Protein AF-A0AAD7CKJ6-F1 (afdb_monomer_lite)

Radius of gyration: 16.07 Å; chains: 1; bounding box: 48×27×38 Å

Structure (mmCIF, N/CA/C/O backbone):
data_AF-A0AAD7CKJ6-F1
#
_entry.id   AF-A0AAD7CKJ6-F1
#
loop_
_atom_site.group_PDB
_atom_site.id
_atom_site.type_symbol
_atom_site.label_atom_id
_atom_site.label_alt_id
_atom_site.label_comp_id
_atom_site.label_asym_id
_atom_site.label_entity_id
_atom_site.label_seq_id
_atom_site.pdbx_PDB_ins_code
_atom_site.Cartn_x
_atom_site.Cartn_y
_atom_site.Cartn_z
_atom_site.occupancy
_atom_site.B_iso_or_equiv
_atom_site.auth_seq_id
_atom_site.auth_comp_id
_atom_site.auth_asym_id
_atom_site.auth_atom_id
_atom_site.pdbx_PDB_model_num
ATOM 1 N N . MET A 1 1 ? -18.847 -0.225 2.555 1.00 89.06 1 MET A N 1
ATOM 2 C CA . MET A 1 1 ? -19.963 -1.174 2.341 1.00 89.06 1 MET A CA 1
ATOM 3 C C . MET A 1 1 ? -19.777 -2.317 3.325 1.00 89.06 1 MET A C 1
ATOM 5 O O . MET A 1 1 ? -18.638 -2.725 3.506 1.00 89.06 1 MET A O 1
ATOM 9 N N . PHE A 1 2 ? -20.843 -2.788 3.975 1.00 94.31 2 PHE A N 1
ATOM 10 C CA . PHE A 1 2 ? -20.782 -3.886 4.948 1.00 94.31 2 PHE A CA 1
ATOM 11 C C . PHE A 1 2 ? -21.658 -5.051 4.454 1.00 94.31 2 PHE A C 1
ATOM 13 O O . PHE A 1 2 ? -22.861 -5.046 4.713 1.00 94.31 2 PHE A O 1
ATOM 20 N N . PRO A 1 3 ? -21.100 -6.008 3.685 1.00 94.00 3 PRO A N 1
ATOM 21 C CA . PRO A 1 3 ? -21.844 -7.181 3.229 1.00 94.00 3 PRO A CA 1
ATOM 22 C C . PRO A 1 3 ? -22.372 -8.010 4.403 1.00 94.00 3 PRO A C 1
ATOM 24 O O . PRO A 1 3 ? -21.734 -8.069 5.454 1.00 94.00 3 PRO A O 1
ATOM 27 N N . GLY A 1 4 ? -23.518 -8.672 4.213 1.00 95.25 4 GLY A N 1
ATOM 28 C CA . GLY A 1 4 ? -24.082 -9.577 5.219 1.00 95.25 4 GLY A CA 1
ATOM 29 C C . GLY A 1 4 ? -24.383 -8.899 6.559 1.00 95.25 4 GLY A C 1
ATOM 30 O O . GLY A 1 4 ? -24.223 -9.521 7.601 1.00 95.25 4 GLY A O 1
ATOM 31 N N . THR A 1 5 ? -24.749 -7.613 6.545 1.00 96.44 5 THR A N 1
ATOM 32 C CA . THR A 1 5 ? -25.086 -6.859 7.757 1.00 96.44 5 THR A CA 1
ATOM 33 C C . THR A 1 5 ? -26.592 -6.775 7.953 1.00 96.44 5 THR A C 1
ATOM 35 O O . THR A 1 5 ? -27.344 -6.632 6.988 1.00 96.44 5 THR A O 1
ATOM 38 N N . THR A 1 6 ? -27.025 -6.803 9.209 1.00 96.69 6 THR A N 1
ATOM 39 C CA . THR A 1 6 ? -28.377 -6.378 9.585 1.00 96.69 6 THR A CA 1
ATOM 40 C C . THR A 1 6 ? -28.416 -4.862 9.787 1.00 96.69 6 THR A C 1
ATOM 42 O O . THR A 1 6 ? -27.373 -4.199 9.837 1.00 96.69 6 THR A O 1
ATOM 45 N N . GLN A 1 7 ? -29.626 -4.311 9.901 1.00 93.62 7 GLN A N 1
ATOM 46 C CA . GLN A 1 7 ? -29.829 -2.900 10.228 1.00 93.62 7 GLN A CA 1
ATOM 47 C C . GLN A 1 7 ? -29.240 -2.548 11.604 1.00 93.62 7 GLN A C 1
ATOM 49 O O . GLN A 1 7 ? -28.584 -1.517 11.728 1.00 93.62 7 GLN A O 1
ATOM 54 N N . ASP A 1 8 ? -29.401 -3.428 12.595 1.00 94.56 8 ASP A N 1
ATOM 55 C CA . ASP A 1 8 ? -28.909 -3.206 13.961 1.00 94.56 8 ASP A CA 1
ATOM 56 C C . ASP A 1 8 ? -27.373 -3.232 14.032 1.00 94.56 8 ASP A C 1
ATOM 58 O O . ASP A 1 8 ? -26.756 -2.416 14.715 1.00 94.56 8 ASP A O 1
ATOM 62 N N . GLU A 1 9 ? -26.727 -4.118 13.267 1.00 96.56 9 GLU A N 1
ATOM 63 C CA . GLU A 1 9 ? -25.261 -4.195 13.186 1.00 96.56 9 GLU A CA 1
ATOM 64 C C . GLU A 1 9 ? -24.633 -3.033 12.405 1.00 96.56 9 GLU A C 1
ATOM 66 O O . GLU A 1 9 ? -23.443 -2.746 12.566 1.00 96.56 9 GLU A O 1
ATOM 71 N N . PHE A 1 10 ? -25.402 -2.377 11.528 1.00 96.50 10 PHE A N 1
ATOM 72 C CA . PHE A 1 10 ? -24.863 -1.377 10.610 1.00 96.50 10 PHE A CA 1
ATOM 73 C C . PHE A 1 10 ? -24.208 -0.214 11.355 1.00 96.50 10 PHE A C 1
ATOM 75 O O . PHE A 1 10 ? -23.098 0.178 10.996 1.00 96.50 10 PHE A O 1
ATOM 82 N N . GLY A 1 11 ? -24.862 0.308 12.400 1.00 95.69 11 GLY A N 1
ATOM 83 C CA . GLY A 1 11 ? -24.337 1.426 13.190 1.00 95.69 11 GLY A CA 1
ATOM 84 C C . GLY A 1 11 ? -22.972 1.103 13.798 1.00 95.69 11 GLY A C 1
ATOM 85 O O . GLY A 1 11 ? -22.014 1.845 13.604 1.00 95.69 11 GLY A O 1
ATOM 86 N N . GLN A 1 12 ? -22.848 -0.075 14.413 1.00 94.75 12 GLN A N 1
ATOM 87 C CA . GLN A 1 12 ? -21.602 -0.533 15.033 1.00 94.75 12 GLN A CA 1
ATOM 88 C C . GLN A 1 12 ? -20.475 -0.710 14.007 1.00 94.75 12 GLN A C 1
ATOM 90 O O . GLN A 1 12 ? -19.344 -0.276 14.234 1.00 94.75 12 GLN A O 1
ATOM 95 N N . LYS A 1 13 ? -20.768 -1.318 12.848 1.00 95.62 13 LYS A N 1
ATOM 96 C CA . LYS A 1 13 ? -19.776 -1.494 11.772 1.00 95.62 13 LYS A CA 1
ATOM 97 C C . LYS A 1 13 ? -19.363 -0.154 11.159 1.00 95.62 13 LYS A C 1
ATOM 99 O O . LYS A 1 13 ? -18.185 0.032 10.854 1.00 95.62 13 LYS A O 1
ATOM 104 N N . ALA A 1 14 ? -20.301 0.781 11.007 1.00 95.62 14 ALA A N 1
ATOM 105 C CA . ALA A 1 14 ? -20.026 2.125 10.511 1.00 95.62 14 ALA A CA 1
ATOM 106 C C . ALA A 1 14 ? -19.112 2.908 11.462 1.00 95.62 14 ALA A C 1
ATOM 108 O O . ALA A 1 14 ? -18.113 3.466 11.011 1.00 95.62 14 ALA A O 1
ATOM 109 N N . GLU A 1 15 ? -19.396 2.893 12.764 1.00 94.94 15 GLU A N 1
ATOM 110 C CA . GLU A 1 15 ? -18.559 3.536 13.784 1.00 94.94 15 GLU A CA 1
ATOM 111 C C . GLU A 1 15 ? -17.158 2.912 13.846 1.00 94.94 15 GLU A C 1
ATOM 113 O O . GLU A 1 15 ? -16.150 3.622 13.841 1.00 94.94 15 GLU A O 1
ATOM 118 N N . ALA A 1 16 ? -17.070 1.578 13.825 1.00 95.31 16 ALA A N 1
ATOM 119 C CA . ALA A 1 16 ? -15.788 0.879 13.789 1.00 95.31 16 ALA A CA 1
ATOM 120 C C . ALA A 1 16 ? -14.979 1.231 12.530 1.00 95.31 16 ALA A C 1
ATOM 122 O O . ALA A 1 16 ? -13.768 1.438 12.616 1.00 95.31 16 ALA A O 1
ATOM 123 N N . ALA A 1 17 ? -15.628 1.336 11.368 1.00 95.19 17 ALA A N 1
ATOM 124 C CA . ALA A 1 17 ? -14.969 1.749 10.135 1.00 95.19 17 ALA A CA 1
ATOM 125 C C . ALA A 1 17 ? -14.500 3.207 10.194 1.00 95.19 17 ALA A C 1
ATOM 127 O O . ALA A 1 17 ? -13.379 3.479 9.789 1.00 95.19 17 ALA A O 1
ATOM 128 N N . GLN A 1 18 ? -15.300 4.131 10.735 1.00 94.25 18 GLN A N 1
ATOM 129 C CA . GLN A 1 18 ? -14.892 5.531 10.907 1.00 94.25 18 GLN A CA 1
ATOM 130 C C . GLN A 1 18 ? -13.670 5.677 11.818 1.00 94.25 18 GLN A C 1
ATOM 132 O O . GLN A 1 18 ? -12.845 6.562 11.602 1.00 94.25 18 GLN A O 1
ATOM 137 N N . LYS A 1 19 ? -13.544 4.808 12.825 1.00 94.62 19 LYS A N 1
ATOM 138 C CA . LYS A 1 19 ? -12.397 4.801 13.736 1.00 94.62 19 LYS A CA 1
ATOM 139 C C . LYS A 1 19 ? -11.141 4.197 13.107 1.00 94.62 19 LYS A C 1
ATOM 141 O O . LYS A 1 19 ? -10.046 4.681 13.375 1.00 94.62 19 LYS A O 1
ATOM 146 N N . ASN A 1 20 ? -11.292 3.122 12.334 1.00 96.19 20 ASN A N 1
ATOM 147 C CA . ASN A 1 20 ? -10.157 2.308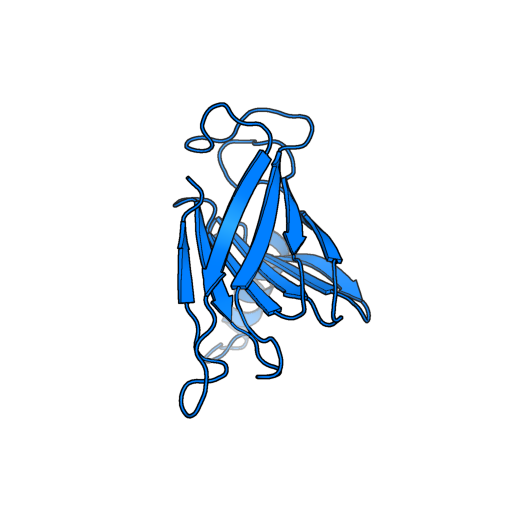 11.895 1.00 96.19 20 ASN A CA 1
ATOM 148 C C . ASN A 1 20 ? -9.740 2.543 10.441 1.00 96.19 20 ASN A C 1
ATOM 150 O O . ASN A 1 20 ? -8.597 2.266 10.102 1.00 96.19 20 ASN A O 1
ATOM 154 N N . LEU A 1 21 ? -10.624 3.039 9.576 1.00 97.00 21 LEU A N 1
ATOM 155 C CA . LEU A 1 21 ? -10.308 3.344 8.184 1.00 97.00 21 LEU A CA 1
ATOM 156 C C . LEU A 1 21 ? -10.123 4.847 8.018 1.00 97.00 21 LEU A C 1
ATOM 158 O O . LEU A 1 21 ? -11.036 5.634 8.257 1.00 97.00 21 LEU A O 1
ATOM 162 N N . GLN A 1 22 ? -8.953 5.245 7.538 1.00 97.44 22 GLN A N 1
ATOM 163 C CA . GLN A 1 22 ? -8.636 6.641 7.273 1.00 97.44 22 GLN A CA 1
ATOM 164 C C . GLN A 1 22 ? -8.247 6.802 5.809 1.00 97.44 22 GLN A C 1
ATOM 166 O O . GLN A 1 22 ? -7.257 6.237 5.346 1.00 97.44 22 GLN A O 1
ATOM 171 N N . VAL A 1 23 ? -9.000 7.625 5.080 1.00 98.19 23 VAL A N 1
ATOM 172 C CA . VAL A 1 23 ? -8.602 8.061 3.738 1.00 98.19 23 VAL A CA 1
ATOM 173 C C . VAL A 1 23 ? -7.406 8.998 3.880 1.00 98.19 23 VAL A C 1
ATOM 175 O O . VAL A 1 23 ? -7.488 10.027 4.546 1.00 98.19 23 VAL A O 1
ATOM 178 N N . VAL A 1 24 ? -6.291 8.631 3.258 1.00 98.12 24 VAL A N 1
ATOM 179 C CA . VAL A 1 24 ? -5.064 9.436 3.232 1.00 98.12 24 VAL A CA 1
ATOM 180 C C . VAL A 1 24 ? -5.083 10.383 2.041 1.00 98.12 24 VAL A C 1
ATOM 182 O O . VAL A 1 24 ? -4.703 11.546 2.154 1.00 98.12 24 VAL A O 1
ATOM 185 N N . ARG A 1 25 ? -5.519 9.882 0.883 1.00 98.25 25 ARG A N 1
ATOM 186 C CA . ARG A 1 25 ? -5.559 10.641 -0.365 1.00 98.25 25 ARG A CA 1
ATOM 187 C C . ARG A 1 25 ? -6.635 10.078 -1.282 1.00 98.25 25 ARG A C 1
ATOM 189 O O . ARG A 1 25 ? -6.808 8.868 -1.354 1.00 98.25 25 ARG A O 1
ATOM 196 N N . ASN A 1 26 ? -7.352 10.943 -1.985 1.00 98.00 26 ASN A N 1
ATOM 197 C CA . ASN A 1 26 ? -8.310 10.520 -2.999 1.00 98.00 26 ASN A CA 1
ATOM 198 C C . ASN A 1 26 ? -8.441 11.605 -4.069 1.00 98.00 26 ASN A C 1
ATOM 200 O O . ASN A 1 26 ? -9.260 12.514 -3.947 1.00 98.00 26 ASN A O 1
ATOM 204 N N . ASP A 1 27 ? -7.591 11.537 -5.086 1.00 96.75 27 ASP A N 1
ATOM 205 C CA . ASP A 1 27 ? -7.598 12.458 -6.219 1.00 96.75 27 ASP A CA 1
ATOM 206 C C . ASP A 1 27 ? -7.359 11.712 -7.543 1.00 96.75 27 ASP A C 1
ATOM 208 O O . ASP A 1 27 ? -7.219 10.491 -7.571 1.00 96.75 27 ASP A O 1
ATOM 212 N N . GLY A 1 28 ? -7.291 12.443 -8.660 1.00 94.81 28 GLY A N 1
ATOM 213 C CA . GLY A 1 28 ? -7.086 11.851 -9.989 1.00 94.81 28 GLY A CA 1
ATOM 214 C C . GLY A 1 28 ? -5.705 11.223 -10.231 1.00 94.81 28 GLY A C 1
ATOM 215 O O . GLY A 1 28 ? -5.424 10.802 -11.349 1.00 94.81 28 GLY A O 1
ATOM 216 N N . SER A 1 29 ? -4.810 11.206 -9.240 1.00 96.25 29 SER A N 1
ATOM 217 C CA . SER A 1 29 ? -3.485 10.585 -9.333 1.00 96.25 29 SER A CA 1
ATOM 218 C C . SER A 1 29 ? -3.272 9.449 -8.342 1.00 96.25 29 SER A C 1
ATOM 220 O O . SER A 1 29 ? -2.597 8.481 -8.690 1.00 96.25 29 SER A O 1
ATOM 222 N N . ILE A 1 30 ? -3.835 9.543 -7.135 1.00 98.44 30 ILE A N 1
ATOM 223 C CA . ILE A 1 30 ? -3.665 8.539 -6.085 1.00 98.44 30 ILE A CA 1
ATOM 224 C C . ILE A 1 30 ? -4.970 8.361 -5.307 1.00 98.44 30 ILE A C 1
ATOM 226 O O . ILE A 1 30 ? -5.563 9.329 -4.823 1.00 98.44 30 ILE A O 1
ATOM 230 N N . SER A 1 31 ? -5.343 7.100 -5.096 1.00 98.56 31 SER A N 1
ATOM 231 C CA . SER A 1 31 ? -6.325 6.694 -4.089 1.00 98.56 31 SER A CA 1
ATOM 232 C C . SER A 1 31 ? -5.602 5.911 -2.997 1.00 98.56 31 SER A C 1
ATOM 234 O O . SER A 1 31 ? -5.000 4.880 -3.278 1.00 98.56 31 SER A O 1
ATOM 236 N N . ALA A 1 32 ? -5.625 6.401 -1.762 1.00 98.69 32 ALA A N 1
ATOM 237 C CA . ALA A 1 32 ? -4.914 5.811 -0.638 1.00 98.69 32 ALA A CA 1
ATOM 238 C C . ALA A 1 32 ? -5.751 5.865 0.640 1.00 98.69 32 ALA A C 1
ATOM 240 O O . ALA A 1 32 ? -6.291 6.914 1.003 1.00 98.69 32 ALA A O 1
ATOM 241 N N . LEU A 1 33 ? -5.793 4.751 1.361 1.00 98.44 33 LEU A N 1
ATOM 242 C CA . LEU A 1 33 ? -6.357 4.664 2.703 1.00 98.44 33 LEU A CA 1
ATOM 243 C C . LEU A 1 33 ? -5.487 3.777 3.589 1.00 98.44 33 LEU A C 1
ATOM 245 O O . LEU A 1 33 ? -4.734 2.933 3.103 1.00 98.44 33 LEU A O 1
ATOM 249 N N . VAL A 1 34 ? -5.619 3.958 4.894 1.00 98.31 34 VAL A N 1
ATOM 250 C CA . VAL A 1 34 ? -5.018 3.090 5.903 1.00 98.31 34 VAL A CA 1
ATOM 251 C C . VAL A 1 34 ? -6.100 2.432 6.743 1.00 98.31 34 VAL A C 1
ATOM 253 O O . VAL A 1 34 ? -7.122 3.045 7.050 1.00 98.31 34 VAL A O 1
ATOM 256 N N . ASP A 1 35 ? -5.850 1.182 7.101 1.00 97.94 35 ASP A N 1
ATOM 257 C CA . ASP A 1 35 ? -6.631 0.383 8.028 1.00 97.94 35 ASP A CA 1
ATOM 258 C C . ASP A 1 35 ? -5.809 0.164 9.300 1.00 97.94 35 ASP A C 1
ATOM 260 O O . ASP A 1 35 ? -4.888 -0.659 9.341 1.00 97.94 35 ASP A O 1
ATOM 264 N N . HIS A 1 36 ? -6.144 0.939 10.330 1.00 96.56 36 HIS A N 1
ATOM 265 C CA . HIS A 1 36 ? -5.520 0.909 11.651 1.00 96.56 36 HIS A CA 1
ATOM 266 C C . HIS A 1 36 ? -5.755 -0.421 12.372 1.00 96.56 36 HIS A C 1
ATOM 268 O O . HIS A 1 36 ? -4.900 -0.840 13.144 1.00 96.56 36 HIS A O 1
ATOM 274 N N . ALA A 1 37 ? -6.870 -1.114 12.114 1.00 95.31 37 ALA A N 1
ATOM 275 C CA . ALA A 1 37 ? -7.162 -2.385 12.779 1.00 95.31 37 ALA A CA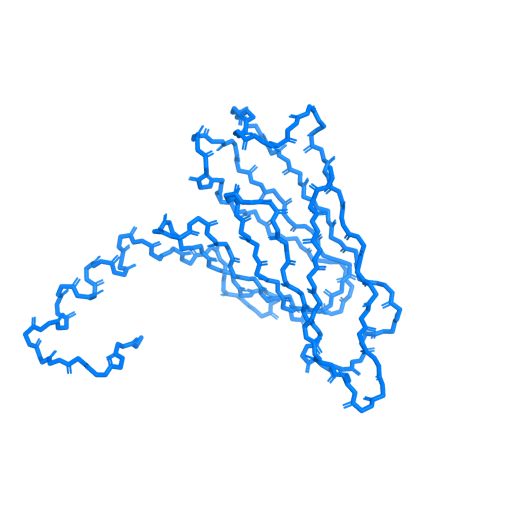 1
ATOM 276 C C . ALA A 1 37 ? -6.249 -3.519 12.287 1.00 95.31 37 ALA A C 1
ATOM 278 O O . ALA A 1 37 ? -5.967 -4.452 13.037 1.00 95.31 37 ALA A O 1
ATOM 279 N N . HIS A 1 38 ? -5.770 -3.425 11.043 1.00 95.88 38 HIS A N 1
ATOM 280 C CA . HIS A 1 38 ? -4.946 -4.452 10.401 1.00 95.88 38 HIS A CA 1
ATOM 281 C C . HIS A 1 38 ? -3.536 -3.973 10.032 1.00 95.88 38 HIS A C 1
ATOM 283 O O . HIS A 1 38 ? -2.847 -4.649 9.264 1.00 95.88 38 HIS A O 1
ATOM 289 N N . ASN A 1 39 ? -3.112 -2.803 10.520 1.00 96.56 39 ASN A N 1
ATOM 290 C CA . ASN A 1 39 ? -1.811 -2.192 10.227 1.00 96.56 39 ASN A CA 1
ATOM 291 C C . ASN A 1 39 ? -1.455 -2.214 8.730 1.00 96.56 39 ASN A C 1
ATOM 293 O O . ASN A 1 39 ? -0.334 -2.559 8.345 1.00 96.56 39 ASN A O 1
ATOM 297 N N . THR A 1 40 ? -2.426 -1.892 7.873 1.00 98.31 40 THR A N 1
ATOM 298 C CA . THR A 1 40 ? -2.291 -2.043 6.419 1.00 98.31 40 THR A CA 1
ATOM 299 C C . THR A 1 40 ? -2.643 -0.751 5.693 1.00 98.31 40 THR A C 1
ATOM 301 O O . THR A 1 40 ? -3.672 -0.138 5.960 1.00 98.31 40 THR A O 1
ATOM 304 N N . ALA A 1 41 ? -1.805 -0.345 4.743 1.00 98.50 41 ALA A N 1
ATOM 305 C CA . ALA A 1 41 ? -2.132 0.701 3.783 1.00 98.50 41 ALA A CA 1
ATOM 306 C C . ALA A 1 41 ? -2.548 0.084 2.444 1.00 98.50 41 ALA A C 1
ATOM 308 O O . ALA A 1 41 ? -1.920 -0.861 1.971 1.00 98.50 41 ALA A O 1
ATOM 309 N N . TYR A 1 42 ? -3.573 0.658 1.824 1.00 98.69 42 TYR A N 1
ATOM 310 C CA . TYR A 1 42 ? -4.030 0.320 0.479 1.00 98.69 42 TYR A CA 1
ATOM 311 C C . TYR A 1 42 ? -3.862 1.556 -0.390 1.00 98.69 42 TYR A C 1
ATOM 313 O O . TYR A 1 42 ? -4.427 2.608 -0.086 1.00 98.69 42 TYR A O 1
ATOM 321 N N . ILE A 1 43 ? -3.059 1.450 -1.442 1.00 98.75 43 ILE A N 1
ATOM 322 C CA . ILE A 1 43 ? -2.649 2.582 -2.268 1.00 98.75 43 ILE A CA 1
ATOM 323 C C . ILE A 1 43 ? -2.763 2.175 -3.730 1.00 98.75 43 ILE A C 1
ATOM 325 O O . ILE A 1 43 ? -2.260 1.136 -4.135 1.00 98.75 43 ILE A O 1
ATOM 329 N N . THR A 1 44 ? -3.413 2.997 -4.540 1.00 98.44 44 THR A N 1
ATOM 330 C CA . THR A 1 44 ? -3.417 2.857 -5.995 1.00 98.44 44 THR A CA 1
ATOM 331 C C . THR A 1 44 ? -2.843 4.120 -6.613 1.00 98.44 44 THR A C 1
ATOM 333 O O . THR A 1 44 ? -3.331 5.222 -6.357 1.00 98.44 44 THR A O 1
ATOM 336 N N . PHE A 1 45 ? -1.794 3.945 -7.410 1.00 97.81 45 PHE A N 1
ATOM 337 C CA . PHE A 1 45 ? -1.133 4.979 -8.191 1.00 97.81 45 PHE A CA 1
ATOM 338 C C . PHE A 1 45 ? -1.682 4.919 -9.619 1.00 97.81 45 PHE A C 1
ATOM 340 O O . PHE A 1 45 ? -1.432 3.962 -10.348 1.00 97.81 45 PHE A O 1
ATOM 347 N N . TRP A 1 46 ? -2.455 5.930 -10.016 1.00 95.69 46 TRP A N 1
ATOM 348 C CA . TRP A 1 46 ? -3.177 5.932 -11.294 1.00 95.69 46 TRP A CA 1
ATOM 349 C C . TRP A 1 46 ? -2.346 6.445 -12.470 1.00 95.69 46 TRP A C 1
ATOM 351 O O . TRP A 1 46 ? -2.674 6.174 -13.622 1.00 95.69 46 TRP A O 1
ATOM 361 N N . LYS A 1 47 ? -1.290 7.218 -12.199 1.00 92.56 47 LYS A N 1
ATOM 362 C CA . LYS A 1 47 ? -0.462 7.846 -13.235 1.00 92.56 47 LYS A CA 1
ATOM 363 C C . LYS A 1 47 ? 0.778 7.019 -13.544 1.00 92.56 47 LYS A C 1
ATOM 365 O O . LYS A 1 47 ? 1.389 6.445 -12.649 1.00 92.56 47 LYS A O 1
ATOM 370 N N . THR A 1 48 ? 1.176 7.035 -14.812 1.00 89.38 48 THR A N 1
ATOM 371 C CA . THR A 1 48 ? 2.495 6.574 -15.251 1.00 89.38 48 THR A CA 1
ATOM 372 C C . THR A 1 48 ? 3.591 7.480 -14.688 1.00 89.38 48 THR A C 1
ATOM 374 O O . THR A 1 48 ? 3.385 8.688 -14.538 1.00 89.38 48 THR A O 1
ATOM 377 N N . GLY A 1 49 ? 4.779 6.924 -14.459 1.00 89.12 49 GLY A N 1
ATOM 378 C CA . GLY A 1 49 ? 5.903 7.651 -13.874 1.00 89.12 49 GLY A CA 1
ATOM 379 C C . GLY A 1 49 ? 5.802 7.795 -12.355 1.00 89.12 49 GLY A C 1
ATOM 380 O O . GLY A 1 49 ? 4.964 7.182 -11.694 1.00 89.12 49 GLY A O 1
ATOM 381 N N . THR A 1 50 ? 6.693 8.604 -11.785 1.00 94.44 50 THR A N 1
ATOM 382 C CA . THR A 1 50 ? 6.859 8.662 -10.332 1.00 94.44 50 THR A CA 1
ATOM 383 C C . THR A 1 50 ? 5.706 9.371 -9.630 1.00 94.44 50 THR A C 1
ATOM 385 O O . THR A 1 50 ? 5.367 10.506 -9.960 1.00 94.44 50 THR A O 1
ATOM 388 N N . SER A 1 51 ? 5.156 8.729 -8.602 1.00 96.88 51 SER A N 1
ATOM 389 C CA . SER A 1 51 ? 4.121 9.292 -7.731 1.00 96.88 51 SER A CA 1
ATOM 390 C C . SER A 1 51 ? 4.455 9.049 -6.263 1.00 96.88 51 SER A C 1
ATOM 392 O O . SER A 1 51 ? 5.020 8.014 -5.922 1.00 96.88 51 SER A O 1
ATOM 394 N N . THR A 1 52 ? 4.077 9.987 -5.391 1.00 98.12 52 THR A N 1
ATOM 395 C CA . THR A 1 52 ? 4.396 9.938 -3.956 1.00 98.12 52 THR A CA 1
ATOM 396 C C . THR A 1 52 ? 3.158 10.194 -3.099 1.00 98.12 52 THR A C 1
ATOM 398 O O . THR A 1 52 ? 2.340 11.067 -3.405 1.00 98.12 52 THR A O 1
ATOM 401 N N . VAL A 1 53 ? 3.043 9.464 -1.992 1.00 98.50 53 VAL A N 1
ATOM 402 C CA . VAL A 1 53 ? 2.038 9.664 -0.942 1.00 98.50 53 VAL A CA 1
ATOM 403 C C . VAL A 1 53 ? 2.682 9.506 0.434 1.00 98.50 53 VAL A C 1
ATOM 405 O O . VAL A 1 53 ? 3.602 8.715 0.601 1.00 98.50 53 VAL A O 1
ATOM 408 N N . ILE A 1 54 ? 2.215 10.265 1.424 1.00 98.50 54 ILE A N 1
ATOM 409 C CA . ILE A 1 54 ? 2.656 10.136 2.817 1.00 98.50 54 ILE A CA 1
ATOM 410 C C . ILE A 1 54 ? 1.530 9.471 3.600 1.00 98.50 54 ILE A C 1
ATOM 412 O O . ILE A 1 54 ? 0.407 9.967 3.588 1.00 98.50 5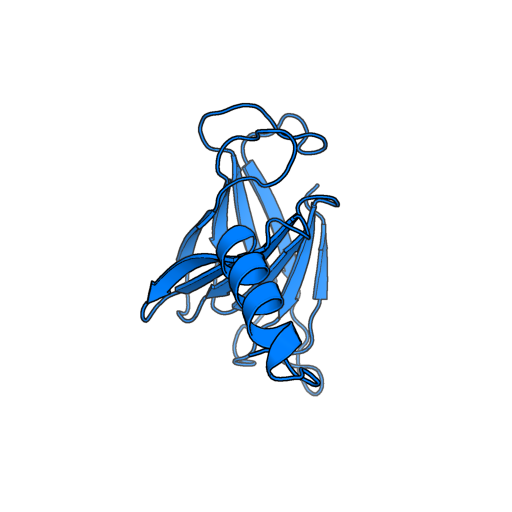4 ILE A O 1
ATOM 416 N N . ILE A 1 55 ? 1.833 8.366 4.273 1.00 98.12 55 ILE A N 1
ATOM 417 C CA . ILE A 1 55 ? 0.900 7.604 5.109 1.00 98.12 55 ILE A CA 1
ATOM 418 C C . ILE A 1 55 ? 1.369 7.633 6.572 1.00 98.12 55 ILE A C 1
ATOM 420 O O . ILE A 1 55 ? 2.575 7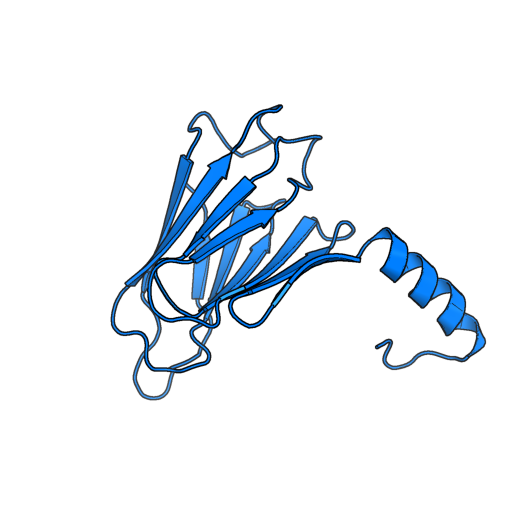.691 6.825 1.00 98.12 55 ILE A O 1
ATOM 424 N N . PRO A 1 56 ? 0.463 7.585 7.562 1.00 96.62 56 PRO A N 1
ATOM 425 C CA . PRO A 1 56 ? 0.873 7.372 8.948 1.00 96.62 56 PRO A CA 1
ATOM 426 C C . PRO A 1 56 ? 1.523 5.989 9.105 1.00 96.62 56 PRO A C 1
ATOM 428 O O . PRO A 1 56 ? 1.103 5.029 8.458 1.00 96.62 56 PRO A O 1
ATOM 431 N N . CYS A 1 57 ? 2.521 5.869 9.986 1.00 94.88 57 CYS A N 1
ATOM 432 C CA . CYS A 1 57 ? 2.977 4.554 10.426 1.00 94.88 57 CYS A CA 1
ATOM 433 C C . CYS A 1 57 ? 2.036 4.036 11.510 1.00 94.88 57 CYS A C 1
ATOM 435 O O . CYS A 1 57 ? 1.855 4.665 12.549 1.00 94.88 57 CYS A O 1
ATOM 437 N N . LEU A 1 58 ? 1.459 2.864 11.266 1.00 94.25 58 LEU A N 1
ATOM 438 C CA . LEU A 1 58 ? 0.463 2.257 12.148 1.00 94.25 58 LEU A CA 1
ATOM 439 C C . LEU A 1 58 ? 1.104 1.429 13.275 1.00 94.25 58 LEU A C 1
ATOM 441 O O . LEU A 1 58 ? 0.455 1.085 14.256 1.00 94.25 58 LEU A O 1
ATOM 445 N N . LYS A 1 59 ? 2.410 1.153 13.174 1.00 91.00 59 LYS A N 1
ATOM 446 C CA . LYS A 1 59 ? 3.146 0.316 14.124 1.00 91.00 59 LYS A CA 1
ATOM 447 C C . LYS A 1 59 ? 3.968 1.145 15.114 1.00 91.00 59 LYS A C 1
ATOM 449 O O . LYS A 1 59 ? 4.826 1.926 14.708 1.00 91.00 59 LYS A O 1
ATOM 454 N N . GLY A 1 60 ? 3.757 0.917 16.413 1.00 82.88 60 GLY A N 1
ATOM 455 C CA . GLY A 1 60 ? 4.661 1.341 17.495 1.00 82.88 60 GLY A CA 1
ATOM 456 C C . GLY A 1 60 ? 4.942 2.846 17.599 1.00 82.88 60 GLY A C 1
ATOM 457 O O . GLY A 1 60 ? 6.073 3.212 17.903 1.00 82.88 60 GLY A O 1
ATOM 458 N N . GLU A 1 61 ? 3.947 3.700 17.330 1.00 86.19 61 GLU A N 1
ATOM 459 C CA . GLU A 1 61 ? 4.093 5.172 17.295 1.00 86.19 61 GLU A CA 1
ATOM 460 C C . GLU A 1 61 ? 5.184 5.666 16.320 1.00 86.19 61 GLU A C 1
ATOM 462 O O . GLU A 1 61 ? 5.846 6.680 16.564 1.00 86.19 61 GLU A O 1
ATOM 467 N N . GLY A 1 62 ? 5.413 4.928 15.229 1.00 90.94 62 GLY A N 1
ATOM 468 C CA . GLY A 1 62 ? 6.411 5.290 14.229 1.00 90.94 62 GLY A CA 1
ATOM 469 C C . GLY A 1 62 ? 6.122 6.624 13.534 1.00 90.94 62 GLY A C 1
ATOM 470 O O . GLY A 1 62 ? 4.972 7.050 13.411 1.00 90.94 62 GLY A O 1
ATOM 471 N N . GLY A 1 63 ? 7.179 7.270 13.037 1.00 94.38 63 GLY A N 1
ATOM 472 C CA . GLY A 1 63 ? 7.052 8.429 12.149 1.00 94.38 63 GLY A CA 1
ATOM 473 C C . GLY A 1 63 ? 6.271 8.098 10.873 1.00 94.38 63 GLY A C 1
ATOM 474 O O . GLY A 1 63 ? 6.205 6.944 10.455 1.00 94.38 63 GLY A O 1
ATOM 475 N N . ALA A 1 64 ? 5.675 9.106 10.237 1.00 97.19 64 ALA A N 1
ATOM 476 C CA . ALA A 1 64 ? 4.981 8.912 8.964 1.00 97.19 64 ALA A CA 1
ATOM 477 C C . ALA A 1 64 ? 5.930 8.348 7.890 1.00 97.19 64 ALA A C 1
ATOM 479 O O . ALA A 1 64 ? 7.131 8.615 7.903 1.00 97.19 64 ALA A O 1
ATOM 480 N N . ILE A 1 65 ? 5.388 7.584 6.946 1.00 97.88 65 ILE A N 1
ATOM 481 C CA . ILE A 1 65 ? 6.150 6.943 5.876 1.00 97.88 65 ILE A CA 1
ATOM 482 C C . ILE A 1 65 ? 5.768 7.610 4.559 1.00 97.88 65 ILE A C 1
ATOM 484 O O . ILE A 1 65 ? 4.600 7.636 4.171 1.00 97.88 65 ILE A O 1
ATOM 488 N N . GLN A 1 66 ? 6.755 8.141 3.851 1.00 98.56 66 GLN A N 1
ATOM 489 C CA . GLN A 1 66 ? 6.599 8.529 2.459 1.00 98.56 66 GLN A CA 1
ATOM 490 C C . GLN A 1 66 ? 6.761 7.287 1.584 1.00 98.56 66 GLN A C 1
ATOM 492 O O . GLN A 1 66 ? 7.805 6.646 1.624 1.00 98.56 66 GLN A O 1
ATOM 497 N N . VAL A 1 67 ? 5.756 6.982 0.771 1.00 98.50 67 VAL A N 1
ATOM 498 C CA . VAL A 1 67 ? 5.783 5.915 -0.231 1.00 98.50 67 VAL A CA 1
ATOM 499 C C . VAL A 1 67 ? 5.849 6.548 -1.610 1.00 98.50 67 VAL A C 1
ATOM 501 O O . VAL A 1 67 ? 4.982 7.344 -1.979 1.00 98.50 67 VAL A O 1
ATOM 504 N N . LYS A 1 68 ? 6.871 6.188 -2.375 1.00 98.50 68 LYS A N 1
ATOM 505 C CA . LYS A 1 68 ? 7.079 6.624 -3.752 1.00 98.50 68 LYS A CA 1
ATOM 506 C C . LYS A 1 68 ? 7.083 5.402 -4.660 1.00 98.50 68 LYS A C 1
ATOM 508 O O . LYS A 1 68 ? 7.810 4.458 -4.386 1.00 98.50 68 LYS A O 1
ATOM 513 N N . ALA A 1 69 ? 6.288 5.435 -5.721 1.00 97.75 69 ALA A N 1
ATOM 514 C CA . ALA A 1 69 ? 6.216 4.390 -6.741 1.00 97.75 69 ALA A CA 1
ATOM 515 C C . ALA A 1 69 ? 6.769 4.923 -8.065 1.00 97.75 69 ALA A C 1
ATOM 517 O O . ALA A 1 69 ? 6.543 6.093 -8.385 1.00 97.75 69 ALA A O 1
ATOM 518 N N . SER A 1 70 ? 7.476 4.096 -8.839 1.00 96.56 70 SER A N 1
ATOM 519 C CA . SER A 1 70 ? 8.030 4.494 -10.144 1.00 96.56 70 SER A CA 1
ATOM 520 C C . SER A 1 70 ? 7.018 4.472 -11.296 1.00 96.56 70 SER A C 1
ATOM 522 O O . SER A 1 70 ? 7.306 5.027 -12.358 1.00 96.56 70 SER A O 1
ATOM 524 N N . GLY A 1 71 ? 5.833 3.894 -11.090 1.00 95.06 71 GLY A N 1
ATOM 525 C CA . GLY A 1 71 ? 4.795 3.771 -12.108 1.00 95.06 71 GLY A CA 1
ATOM 526 C C . GLY A 1 71 ? 3.416 3.434 -11.544 1.00 95.06 71 GLY A C 1
ATOM 527 O O . GLY A 1 71 ? 3.226 3.284 -10.331 1.00 95.06 71 GLY A O 1
ATOM 528 N N . ASN A 1 72 ? 2.446 3.314 -12.449 1.00 95.06 72 ASN A N 1
ATOM 529 C CA . ASN A 1 72 ? 1.068 2.989 -12.108 1.00 95.06 72 ASN A CA 1
ATOM 530 C C . ASN A 1 72 ? 0.966 1.578 -11.528 1.00 95.06 72 ASN A C 1
ATOM 532 O O . ASN A 1 72 ? 1.546 0.632 -12.052 1.00 95.06 72 ASN A O 1
ATOM 536 N N . SER A 1 73 ? 0.241 1.443 -10.423 1.00 97.25 73 SER A N 1
ATOM 537 C CA . SER A 1 73 ? 0.180 0.189 -9.673 1.00 97.25 73 SER A CA 1
ATOM 538 C C . SER A 1 73 ? -0.864 0.218 -8.571 1.00 97.25 73 SER A C 1
ATOM 540 O O . SER A 1 73 ? -1.295 1.283 -8.126 1.00 97.25 73 SER A O 1
ATOM 542 N N . SER A 1 74 ? -1.240 -0.967 -8.100 1.00 98.12 74 SER A N 1
ATOM 543 C CA . SER A 1 74 ? -1.902 -1.146 -6.812 1.00 98.12 74 SER A CA 1
ATOM 544 C C . SER A 1 74 ? -0.911 -1.746 -5.818 1.00 98.12 74 SER A C 1
ATOM 546 O O . SER A 1 74 ? -0.172 -2.667 -6.158 1.00 98.12 74 SER A O 1
ATOM 548 N N . LEU A 1 75 ? -0.891 -1.211 -4.601 1.00 98.62 75 LEU A N 1
ATOM 549 C CA . LEU A 1 75 ? -0.008 -1.587 -3.507 1.00 98.62 75 LEU A CA 1
ATOM 550 C C . LEU A 1 75 ? -0.837 -1.818 -2.241 1.00 98.62 75 LEU A C 1
ATOM 552 O O . LEU A 1 75 ? -1.544 -0.928 -1.764 1.00 98.62 75 LEU A O 1
ATOM 556 N N . ILE A 1 76 ? -0.677 -2.998 -1.653 1.00 98.69 76 ILE A N 1
ATOM 557 C CA . ILE A 1 76 ? -1.077 -3.306 -0.282 1.00 98.69 76 ILE A CA 1
ATOM 558 C C . ILE A 1 76 ? 0.202 -3.387 0.541 1.00 98.69 76 ILE A C 1
ATOM 560 O O . ILE A 1 76 ? 1.078 -4.196 0.242 1.00 98.69 76 ILE A O 1
ATOM 564 N N . PHE A 1 77 ? 0.318 -2.561 1.573 1.00 98.31 77 PHE A N 1
ATOM 565 C CA . PHE A 1 77 ? 1.498 -2.503 2.427 1.00 98.31 77 PHE A CA 1
ATOM 566 C C . PHE A 1 77 ? 1.134 -2.857 3.869 1.00 98.31 77 PHE A C 1
ATOM 568 O O . PHE A 1 77 ? 0.483 -2.074 4.563 1.00 98.31 77 PHE A O 1
ATOM 575 N N . ARG A 1 78 ? 1.564 -4.040 4.319 1.00 97.38 78 ARG A N 1
ATOM 576 C CA . ARG A 1 78 ? 1.334 -4.554 5.675 1.00 97.38 78 ARG A CA 1
ATOM 577 C C . ARG A 1 78 ? 2.502 -4.162 6.575 1.00 97.38 78 ARG A C 1
ATOM 579 O O . ARG A 1 78 ? 3.598 -4.707 6.453 1.00 97.38 78 ARG A O 1
ATOM 586 N N . MET A 1 79 ? 2.275 -3.239 7.504 1.00 95.62 79 MET A N 1
ATOM 587 C CA . MET A 1 79 ? 3.331 -2.657 8.344 1.00 95.62 79 MET A CA 1
ATOM 588 C C . MET A 1 79 ? 3.761 -3.575 9.495 1.00 95.62 79 MET A C 1
ATOM 590 O O . MET A 1 79 ? 4.863 -3.437 10.019 1.00 95.62 79 MET A O 1
ATOM 594 N N . ASP A 1 80 ? 2.940 -4.560 9.867 1.00 93.38 80 ASP A N 1
ATOM 595 C CA . ASP A 1 80 ? 3.316 -5.543 10.890 1.00 93.38 80 ASP A CA 1
ATOM 596 C C . ASP A 1 80 ? 4.470 -6.436 10.437 1.00 93.38 80 ASP A C 1
ATOM 598 O O . ASP A 1 80 ? 5.406 -6.677 11.207 1.00 93.38 80 ASP A O 1
ATOM 602 N N . THR A 1 81 ? 4.421 -6.879 9.181 1.00 94.50 81 THR A N 1
ATOM 603 C CA . THR A 1 81 ? 5.396 -7.788 8.564 1.00 94.50 81 THR A CA 1
ATOM 604 C C . THR A 1 81 ? 6.360 -7.087 7.608 1.00 94.50 81 THR A C 1
ATOM 606 O O . THR A 1 81 ? 7.330 -7.711 7.170 1.00 94.50 81 THR A O 1
ATOM 609 N N . TRP A 1 82 ? 6.111 -5.808 7.312 1.00 95.31 82 TRP A N 1
ATOM 610 C CA . TRP A 1 82 ? 6.804 -5.017 6.294 1.00 95.31 82 TRP A CA 1
ATOM 611 C C . TRP A 1 82 ? 6.755 -5.669 4.902 1.00 95.31 82 TRP A C 1
ATOM 613 O O . TRP A 1 82 ? 7.720 -5.643 4.136 1.00 95.31 82 TRP A O 1
ATOM 623 N N . GLU A 1 83 ? 5.613 -6.283 4.597 1.00 96.81 83 GLU A N 1
ATOM 624 C CA . GLU A 1 83 ? 5.333 -6.963 3.334 1.00 96.81 83 GLU A CA 1
ATOM 625 C C . GLU A 1 83 ? 4.559 -6.043 2.392 1.00 96.81 83 GLU A C 1
ATOM 627 O O . GLU A 1 83 ? 3.655 -5.313 2.813 1.00 96.81 83 GLU A O 1
ATOM 632 N N . VAL A 1 84 ? 4.897 -6.113 1.109 1.00 97.94 84 VAL A N 1
ATOM 633 C CA . VAL A 1 84 ? 4.175 -5.442 0.034 1.00 97.94 84 VAL A CA 1
ATOM 634 C C . VAL A 1 84 ? 3.534 -6.484 -0.873 1.00 97.94 84 VAL A C 1
ATOM 636 O O . VAL A 1 84 ? 4.169 -7.460 -1.257 1.00 97.94 84 VAL A O 1
ATOM 639 N N . THR A 1 85 ? 2.273 -6.281 -1.234 1.00 98.31 85 THR A N 1
ATOM 640 C CA . THR A 1 85 ? 1.625 -6.982 -2.346 1.00 98.31 85 THR A CA 1
ATOM 641 C C . THR A 1 85 ? 1.339 -5.961 -3.425 1.00 98.31 85 THR A C 1
ATOM 643 O O . THR A 1 85 ? 0.705 -4.941 -3.157 1.00 98.31 85 THR A O 1
ATOM 646 N N . VAL A 1 86 ? 1.818 -6.223 -4.632 1.00 97.88 86 VAL A N 1
ATOM 647 C CA . VAL A 1 86 ? 1.798 -5.262 -5.730 1.00 97.88 86 VAL A CA 1
ATOM 648 C C . VAL A 1 86 ? 1.191 -5.897 -6.964 1.00 97.88 86 VAL A C 1
ATOM 650 O O . VAL A 1 86 ? 1.495 -7.045 -7.267 1.00 97.88 86 VAL A O 1
ATOM 653 N N . SER A 1 87 ? 0.387 -5.148 -7.707 1.00 97.25 87 SER A N 1
ATOM 654 C CA . SER A 1 87 ? -0.034 -5.512 -9.060 1.00 97.25 87 SER A CA 1
ATOM 655 C C . SER A 1 87 ? -0.009 -4.299 -9.988 1.00 97.25 87 SER A C 1
ATOM 657 O O . SER A 1 87 ? -0.022 -3.151 -9.535 1.00 97.25 87 SER A O 1
ATOM 659 N N . ASP A 1 88 ? -0.007 -4.554 -11.296 1.00 95.69 88 ASP A N 1
ATOM 660 C CA . ASP A 1 88 ? -0.307 -3.548 -12.316 1.00 95.69 88 ASP A CA 1
ATOM 661 C C . ASP A 1 88 ? -1.687 -3.819 -12.940 1.00 95.69 88 ASP A C 1
ATOM 663 O O . ASP A 1 88 ? -1.798 -4.621 -13.870 1.00 95.69 88 ASP A O 1
ATOM 667 N N . PRO A 1 89 ? -2.750 -3.133 -12.480 1.00 94.19 89 PRO A N 1
ATOM 668 C CA . PRO A 1 89 ? -4.085 -3.289 -13.052 1.00 94.19 89 PRO A CA 1
ATOM 669 C C . PRO A 1 89 ? -4.187 -2.897 -14.531 1.00 94.19 89 PRO A C 1
ATOM 671 O O . PRO A 1 89 ? -5.107 -3.348 -15.208 1.00 94.19 89 PRO A O 1
ATOM 674 N N . SER A 1 90 ? -3.280 -2.050 -15.033 1.00 93.38 90 SER A N 1
ATOM 675 C CA . SER A 1 90 ? -3.300 -1.618 -16.434 1.00 93.38 90 SER A CA 1
ATOM 676 C C . SER A 1 90 ? -2.752 -2.678 -17.385 1.00 93.38 90 SER A C 1
ATOM 678 O O . SER A 1 90 ? -3.085 -2.647 -18.565 1.00 93.38 90 SER A O 1
ATOM 680 N N . GLN A 1 91 ? -1.922 -3.598 -16.879 1.00 94.19 91 GLN A N 1
ATOM 681 C CA . GLN A 1 91 ? -1.182 -4.577 -17.678 1.00 94.19 91 GLN A CA 1
ATOM 682 C C . GLN A 1 91 ? -0.260 -3.932 -18.732 1.00 94.19 91 GLN A C 1
ATOM 684 O O . GLN A 1 91 ? 0.020 -4.532 -19.770 1.00 94.19 91 GLN A O 1
ATOM 689 N N . THR A 1 92 ? 0.191 -2.697 -18.490 1.00 90.38 92 THR A N 1
ATOM 690 C CA . THR A 1 92 ? 1.023 -1.921 -19.427 1.00 90.38 92 THR A CA 1
ATOM 691 C C . THR A 1 92 ? 2.420 -1.613 -18.907 1.00 90.38 92 THR A C 1
ATOM 693 O O . THR A 1 92 ? 3.281 -1.224 -19.697 1.00 90.38 92 THR A O 1
ATOM 696 N N . VAL A 1 93 ? 2.676 -1.784 -17.608 1.00 86.81 93 VAL A N 1
ATOM 697 C CA . VAL A 1 93 ? 4.008 -1.578 -17.041 1.00 86.81 93 VAL A CA 1
ATOM 698 C C . VAL A 1 93 ? 4.913 -2.718 -17.492 1.00 86.81 93 VAL A C 1
ATOM 700 O O . VAL A 1 93 ? 4.617 -3.894 -17.286 1.00 86.81 93 VAL A O 1
ATOM 703 N N . VAL A 1 94 ? 6.034 -2.361 -18.116 1.00 84.75 94 VAL A N 1
ATOM 704 C CA . VAL A 1 94 ? 7.037 -3.313 -18.598 1.00 84.75 94 VAL A CA 1
ATOM 705 C C . VAL A 1 94 ? 8.257 -3.255 -17.690 1.00 84.75 94 VAL A C 1
ATOM 707 O O . VAL A 1 94 ? 8.821 -2.183 -17.480 1.00 84.75 94 VAL A O 1
ATOM 710 N N . GLY A 1 95 ? 8.695 -4.420 -17.216 1.00 85.50 95 GLY A N 1
ATOM 711 C CA . GLY A 1 95 ? 9.883 -4.559 -16.378 1.00 85.50 95 GLY A CA 1
ATOM 712 C C . GLY A 1 95 ? 9.579 -4.447 -14.887 1.00 85.50 95 GLY A C 1
ATOM 713 O O . GLY A 1 95 ? 8.512 -4.863 -14.427 1.00 85.50 95 GLY A O 1
ATOM 714 N N . ASP A 1 96 ? 10.551 -3.922 -14.147 1.00 92.19 96 ASP A N 1
ATOM 715 C CA . ASP A 1 96 ? 10.483 -3.827 -12.695 1.00 92.19 96 ASP A CA 1
ATOM 716 C C . ASP A 1 96 ? 9.785 -2.542 -12.253 1.00 92.19 96 ASP A C 1
ATOM 718 O O . ASP A 1 96 ? 9.997 -1.452 -12.796 1.00 92.19 96 ASP A O 1
ATOM 722 N N . LEU A 1 97 ? 8.953 -2.681 -11.228 1.00 94.62 97 LEU A N 1
ATOM 723 C CA . LEU A 1 97 ? 8.329 -1.568 -10.544 1.00 94.62 97 LEU A CA 1
ATOM 724 C C . LEU A 1 97 ? 9.056 -1.328 -9.221 1.00 94.62 97 LEU A C 1
ATOM 726 O O . LEU A 1 97 ? 9.202 -2.231 -8.398 1.00 94.62 97 LEU A O 1
ATOM 730 N N . GLU A 1 98 ? 9.492 -0.091 -9.016 1.00 95.88 98 GLU A N 1
ATOM 731 C CA . GLU A 1 98 ? 10.277 0.308 -7.855 1.00 95.88 98 GLU A CA 1
ATOM 732 C C . GLU A 1 98 ? 9.400 1.061 -6.869 1.00 95.88 98 GLU A C 1
ATOM 734 O O . GLU A 1 98 ? 8.700 2.015 -7.233 1.00 95.88 98 GLU A O 1
ATOM 739 N N . PHE A 1 99 ? 9.506 0.674 -5.603 1.00 97.69 99 PHE A N 1
ATOM 740 C CA . PHE A 1 99 ? 8.925 1.414 -4.499 1.00 97.69 99 PHE A CA 1
ATOM 741 C C . PHE A 1 99 ? 10.000 1.817 -3.506 1.00 97.69 99 PHE A C 1
ATOM 743 O O . PHE A 1 99 ? 10.831 1.009 -3.099 1.00 97.69 99 PHE A O 1
ATOM 750 N N . GLU A 1 100 ? 9.933 3.068 -3.075 1.00 97.94 100 GLU A N 1
ATOM 751 C CA . GLU A 1 100 ? 10.801 3.652 -2.065 1.00 97.94 100 GLU A CA 1
ATOM 752 C C . GLU A 1 100 ? 9.938 4.077 -0.874 1.00 97.94 100 GLU A C 1
ATOM 754 O O . GLU A 1 100 ? 8.956 4.810 -1.024 1.00 97.94 100 GLU A O 1
ATOM 759 N N . PHE A 1 101 ? 10.306 3.603 0.310 1.00 98.06 101 PHE A N 1
ATOM 760 C CA . PHE A 1 101 ? 9.627 3.866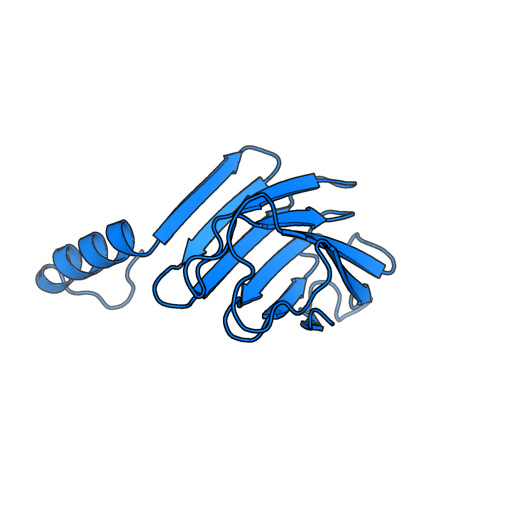 1.565 1.00 98.06 101 PHE A CA 1
ATOM 761 C C . PHE A 1 101 ? 10.590 4.601 2.489 1.00 98.06 101 PHE A C 1
ATOM 763 O O . PHE A 1 101 ? 11.588 4.041 2.943 1.00 98.06 101 PHE A O 1
ATOM 770 N N . THR A 1 102 ? 10.284 5.860 2.774 1.00 97.88 102 THR A N 1
ATOM 771 C CA . THR A 1 102 ? 11.141 6.745 3.564 1.00 97.88 102 THR A CA 1
ATOM 772 C C . THR A 1 102 ? 10.438 7.111 4.855 1.00 97.88 102 THR A C 1
ATOM 774 O O . THR A 1 102 ? 9.373 7.731 4.838 1.00 97.88 102 THR A O 1
ATOM 777 N N . LEU A 1 103 ? 11.043 6.742 5.982 1.00 96.44 103 LEU A N 1
ATOM 778 C CA . LEU A 1 103 ? 10.596 7.187 7.291 1.00 96.44 103 LEU A CA 1
ATOM 779 C C . LEU A 1 103 ? 10.877 8.691 7.423 1.00 96.44 103 LEU A C 1
ATOM 781 O O . LEU A 1 103 ? 12.018 9.152 7.299 1.00 96.44 103 LEU A O 1
ATOM 785 N N . LEU A 1 104 ? 9.815 9.459 7.644 1.00 95.81 104 LEU A N 1
ATOM 786 C CA . LEU A 1 104 ? 9.896 10.882 7.946 1.00 95.81 104 LEU A CA 1
ATOM 787 C C . LEU A 1 104 ? 10.274 11.078 9.424 1.00 95.81 104 LEU A C 1
ATOM 789 O O . LEU A 1 104 ? 10.690 10.150 10.115 1.00 95.81 104 LEU A O 1
ATOM 793 N N . THR A 1 105 ? 10.175 12.304 9.929 1.00 89.31 105 THR A N 1
ATOM 794 C CA . THR A 1 105 ? 10.494 12.587 11.330 1.00 89.31 105 THR A CA 1
ATOM 795 C C . THR A 1 105 ? 9.609 11.773 12.284 1.00 89.31 105 THR A C 1
ATOM 797 O O . THR A 1 105 ? 8.412 11.593 12.056 1.00 89.31 105 THR A O 1
ATOM 800 N N . GLY A 1 106 ? 10.202 11.268 13.367 1.00 86.50 106 GLY A N 1
ATOM 801 C CA . GLY A 1 106 ? 9.503 10.476 14.378 1.00 86.50 106 GLY A CA 1
ATOM 802 C C . GLY A 1 106 ? 10.353 9.335 14.926 1.00 86.50 106 GLY A C 1
ATOM 803 O O . GLY A 1 106 ? 11.560 9.272 14.694 1.00 86.50 106 GLY A O 1
ATOM 804 N N . LYS A 1 107 ? 9.716 8.436 15.683 1.00 91.88 107 LYS A N 1
ATOM 805 C CA . LYS A 1 107 ? 10.359 7.213 16.176 1.00 91.88 107 LYS A CA 1
ATOM 806 C C . LYS A 1 107 ? 10.491 6.201 15.040 1.00 91.88 107 LYS A C 1
ATOM 808 O O . LYS A 1 107 ? 9.602 6.087 14.196 1.00 91.88 107 LYS A O 1
ATOM 813 N N . THR A 1 108 ? 11.569 5.424 15.055 1.00 93.94 108 THR A N 1
ATOM 814 C CA . THR A 1 108 ? 11.712 4.266 14.170 1.00 93.94 108 THR A CA 1
ATOM 815 C C . THR A 1 108 ? 10.748 3.160 14.600 1.00 93.94 108 THR A C 1
ATOM 817 O O . THR A 1 108 ? 10.833 2.708 15.746 1.00 93.94 108 THR A O 1
ATOM 820 N N . PRO A 1 109 ? 9.839 2.703 13.722 1.00 93.94 109 PRO A N 1
ATOM 821 C CA . PRO A 1 109 ? 8.875 1.683 14.093 1.00 93.94 109 PRO A CA 1
ATOM 822 C C . PRO A 1 109 ? 9.532 0.297 14.245 1.00 93.94 109 PRO A C 1
ATOM 824 O O . PRO A 1 109 ? 10.520 -0.015 13.571 1.00 93.94 109 PRO A O 1
ATOM 827 N N . PRO A 1 110 ? 8.988 -0.583 15.106 1.00 93.25 110 PRO A N 1
ATOM 828 C CA . PRO A 1 110 ? 9.550 -1.912 15.331 1.00 93.25 110 PRO A CA 1
ATOM 829 C C . PRO A 1 110 ? 9.685 -2.750 14.049 1.00 93.25 110 PRO A C 1
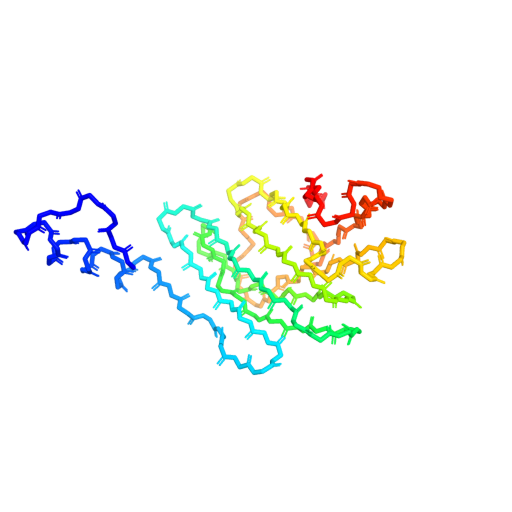ATOM 831 O O . PRO A 1 110 ? 8.716 -3.008 13.329 1.00 93.25 110 PRO A O 1
ATOM 834 N N . GLY A 1 111 ? 10.897 -3.245 13.798 1.00 92.19 111 GLY A N 1
ATOM 835 C CA . GLY A 1 111 ? 11.229 -4.061 12.625 1.00 92.19 111 GLY A CA 1
ATOM 836 C C . GLY A 1 111 ? 11.597 -3.269 11.365 1.00 92.19 111 GLY A C 1
ATOM 837 O O . GLY A 1 111 ? 11.930 -3.892 10.368 1.00 92.19 111 GLY A O 1
ATOM 838 N N . TRP A 1 112 ? 11.586 -1.932 11.410 1.00 92.38 112 TRP A N 1
ATOM 839 C CA . TRP A 1 112 ? 12.040 -1.079 10.303 1.00 92.38 112 TRP A CA 1
ATOM 840 C C . TRP A 1 112 ? 13.566 -1.072 10.116 1.00 92.38 112 TRP A C 1
ATOM 842 O O . TRP A 1 112 ? 14.071 -0.617 9.102 1.00 92.38 112 TRP A O 1
ATOM 852 N N . GLY A 1 113 ? 14.345 -1.543 11.090 1.00 90.94 113 GLY A N 1
ATOM 853 C CA . GLY A 1 113 ? 15.807 -1.477 11.020 1.00 90.94 113 GLY A CA 1
ATOM 854 C C . GLY A 1 113 ? 16.352 -0.049 11.158 1.00 90.94 113 GLY A C 1
ATOM 855 O O . GLY A 1 113 ? 15.713 0.812 11.755 1.00 90.94 113 GLY A O 1
ATOM 856 N N . THR A 1 114 ? 17.568 0.195 10.664 1.00 90.56 114 THR A N 1
ATOM 857 C CA . THR A 1 114 ? 18.313 1.451 10.897 1.00 90.56 114 THR A CA 1
ATOM 858 C C . THR A 1 114 ? 18.304 2.422 9.718 1.00 90.56 114 THR A C 1
ATOM 860 O O . THR A 1 114 ? 18.603 3.600 9.902 1.00 90.56 114 THR A O 1
ATOM 863 N N . ALA A 1 115 ? 17.982 1.951 8.512 1.00 93.31 115 ALA A N 1
ATOM 864 C CA . ALA A 1 115 ? 17.944 2.790 7.321 1.00 93.31 115 ALA A CA 1
ATOM 865 C C . ALA A 1 115 ? 16.722 3.717 7.346 1.00 93.31 115 ALA A C 1
ATOM 867 O O . ALA A 1 115 ? 15.612 3.283 7.650 1.00 93.31 115 ALA A O 1
ATOM 868 N N . GLN A 1 116 ? 16.911 4.988 6.987 1.00 94.69 116 GLN A N 1
ATOM 869 C CA . GLN A 1 116 ? 15.792 5.925 6.856 1.00 94.69 116 GLN A CA 1
ATOM 870 C C . GLN A 1 116 ? 14.895 5.561 5.667 1.00 94.69 116 GLN A C 1
ATOM 872 O O . GLN A 1 116 ? 13.671 5.624 5.766 1.00 94.69 116 GLN A O 1
ATOM 877 N N . THR A 1 117 ? 15.518 5.148 4.568 1.00 96.69 117 THR A N 1
ATOM 878 C CA . THR A 1 117 ? 14.852 4.769 3.327 1.00 96.69 117 THR A CA 1
ATOM 879 C C . THR A 1 117 ? 15.104 3.302 3.038 1.00 96.69 117 THR A C 1
ATOM 881 O O . THR A 1 117 ? 16.231 2.820 3.165 1.00 96.69 117 THR A O 1
ATOM 884 N N . ARG A 1 118 ? 14.050 2.602 2.631 1.00 95.56 118 ARG A N 1
ATOM 885 C CA . ARG A 1 118 ? 14.090 1.221 2.161 1.00 95.56 118 ARG A CA 1
ATOM 886 C C . ARG A 1 118 ? 13.397 1.127 0.818 1.00 95.56 118 ARG A C 1
ATOM 888 O O . ARG A 1 118 ? 12.400 1.809 0.596 1.00 95.56 118 ARG A O 1
ATOM 895 N N . SER A 1 119 ? 13.892 0.251 -0.042 1.00 95.69 119 SER A N 1
ATOM 896 C CA . SER A 1 119 ? 13.324 0.059 -1.370 1.00 95.69 119 SER A CA 1
ATOM 897 C C . SER A 1 119 ? 12.973 -1.397 -1.613 1.00 95.69 119 SER A C 1
ATOM 899 O O . SER A 1 119 ? 13.582 -2.304 -1.042 1.00 95.69 119 SER A O 1
ATOM 901 N N . VAL A 1 120 ? 11.990 -1.607 -2.476 1.00 95.81 120 VAL A N 1
ATOM 902 C CA . VAL A 1 120 ? 11.627 -2.916 -3.004 1.00 95.81 120 VAL A CA 1
ATOM 903 C C . VAL A 1 120 ? 11.399 -2.779 -4.502 1.00 95.81 120 VAL A C 1
ATOM 905 O O . VAL A 1 120 ? 10.633 -1.927 -4.952 1.00 95.81 120 VAL A O 1
ATOM 908 N N . SER A 1 121 ? 12.092 -3.633 -5.241 1.00 95.44 121 SER A N 1
ATOM 909 C CA . SER A 1 121 ? 11.921 -3.821 -6.672 1.00 95.44 121 SER A CA 1
ATOM 910 C C . SER A 1 121 ? 11.074 -5.066 -6.882 1.00 95.44 121 SER A C 1
ATOM 912 O O . SER A 1 121 ? 11.336 -6.099 -6.255 1.00 95.44 121 SER A O 1
ATOM 914 N N . VAL A 1 122 ? 10.037 -4.971 -7.711 1.00 94.25 122 VAL A N 1
ATOM 915 C CA . VAL A 1 122 ? 9.188 -6.113 -8.052 1.00 94.25 122 VAL A CA 1
ATOM 916 C C . VAL A 1 122 ? 9.100 -6.290 -9.560 1.00 94.25 122 VAL A C 1
ATOM 918 O O . VAL A 1 122 ? 8.660 -5.395 -10.278 1.00 94.25 122 VAL A O 1
ATOM 921 N N . THR A 1 123 ? 9.460 -7.480 -10.035 1.00 94.75 123 THR A N 1
ATOM 922 C CA . THR A 1 123 ? 9.241 -7.874 -11.427 1.00 94.75 123 THR A CA 1
ATOM 923 C C . THR A 1 123 ? 7.779 -8.246 -11.621 1.00 94.75 123 THR A C 1
ATOM 925 O O . THR A 1 123 ? 7.281 -9.194 -11.006 1.00 94.75 123 THR A O 1
ATOM 928 N N . LEU A 1 124 ? 7.078 -7.496 -12.470 1.00 93.69 124 LEU A N 1
ATOM 929 C CA . LEU A 1 124 ? 5.659 -7.723 -12.713 1.00 93.69 124 LEU A CA 1
ATOM 930 C C . LEU A 1 124 ? 5.427 -8.917 -13.657 1.00 93.69 124 LEU A C 1
ATOM 932 O O . LEU A 1 124 ? 6.176 -9.108 -14.622 1.00 93.69 124 LEU A O 1
ATOM 936 N N . PRO A 1 125 ? 4.372 -9.719 -13.427 1.00 94.12 125 PRO A N 1
ATOM 937 C CA . PRO A 1 125 ? 3.981 -10.778 -14.348 1.00 94.12 125 PRO A CA 1
ATOM 938 C C . PRO A 1 125 ? 3.582 -10.212 -15.715 1.00 94.12 125 PRO A C 1
ATOM 940 O O . PRO A 1 125 ? 2.971 -9.149 -15.809 1.00 94.12 125 PRO A O 1
ATOM 943 N N . SER A 1 126 ? 3.878 -10.955 -16.780 1.00 91.06 126 SER A N 1
ATOM 944 C CA . SER A 1 126 ? 3.553 -10.581 -18.161 1.00 91.06 126 SER A CA 1
ATOM 945 C C . SER A 1 126 ? 2.810 -11.702 -18.899 1.00 91.06 126 SER A C 1
ATOM 947 O O . SER A 1 126 ? 2.593 -12.795 -18.365 1.00 91.06 126 SER A O 1
ATOM 949 N N . GLY A 1 127 ? 2.370 -11.426 -20.131 1.00 89.88 127 GLY A N 1
ATOM 950 C CA . GLY A 1 127 ? 1.615 -12.378 -20.947 1.00 89.88 127 GLY A CA 1
ATOM 951 C C . GLY A 1 127 ? 0.254 -12.710 -20.332 1.00 89.88 127 GLY A C 1
ATOM 952 O O . GLY A 1 127 ? -0.430 -11.832 -19.818 1.00 89.88 127 GLY A O 1
ATOM 953 N N . GLY A 1 128 ? -0.135 -13.988 -20.347 1.00 92.81 128 GLY A N 1
ATOM 954 C CA . GLY A 1 128 ? -1.424 -14.441 -19.800 1.00 92.81 128 GLY A CA 1
ATOM 955 C C . GLY A 1 128 ? -1.599 -14.249 -18.286 1.00 92.81 128 GLY A C 1
ATOM 956 O O . GLY A 1 128 ? -2.684 -14.496 -17.774 1.00 92.81 128 GLY A O 1
ATOM 957 N N . MET A 1 129 ? -0.549 -13.816 -17.581 1.00 93.25 129 MET A N 1
ATOM 958 C CA . MET A 1 129 ? -0.567 -13.521 -16.146 1.00 93.25 129 MET A CA 1
ATOM 959 C C . MET A 1 129 ? -0.514 -12.018 -15.846 1.00 93.25 129 MET A C 1
ATOM 961 O O . MET A 1 129 ? -0.433 -11.643 -14.677 1.00 93.25 129 MET A O 1
ATOM 965 N N . ALA A 1 130 ? -0.527 -11.152 -16.865 1.00 93.38 130 ALA A N 1
ATOM 966 C CA . ALA A 1 130 ? -0.449 -9.711 -16.662 1.00 93.38 130 ALA A CA 1
ATOM 967 C C . ALA A 1 130 ? -1.573 -9.218 -15.734 1.00 93.38 130 ALA A C 1
ATOM 969 O O . ALA A 1 130 ? -2.733 -9.613 -15.853 1.00 93.38 130 ALA A O 1
ATOM 970 N N . GLY A 1 131 ? -1.205 -8.370 -14.773 1.00 93.75 131 GLY A N 1
ATOM 971 C CA . GLY A 1 131 ? -2.102 -7.879 -13.724 1.00 93.75 131 GLY A CA 1
ATOM 972 C C . GLY A 1 131 ? -2.219 -8.774 -12.489 1.00 93.75 131 GLY A C 1
ATOM 973 O O . GLY A 1 131 ? -2.853 -8.366 -11.515 1.00 93.75 131 GLY A O 1
ATOM 974 N N . ALA A 1 132 ? -1.585 -9.951 -12.476 1.00 96.38 132 ALA A N 1
ATOM 975 C CA . ALA A 1 132 ? -1.449 -10.741 -11.257 1.00 96.38 132 ALA A CA 1
ATOM 976 C C . ALA A 1 132 ? -0.585 -10.018 -10.210 1.00 96.38 132 ALA A C 1
ATOM 978 O O . ALA A 1 132 ? 0.318 -9.244 -10.538 1.00 96.38 132 ALA A O 1
ATOM 979 N N . SER A 1 133 ? -0.870 -10.295 -8.938 1.00 97.19 133 SER A N 1
ATOM 980 C CA . SER A 1 133 ? -0.119 -9.720 -7.828 1.00 97.19 133 SER A CA 1
ATOM 981 C C . SER A 1 133 ? 1.173 -10.483 -7.549 1.00 97.19 133 SER A C 1
ATOM 983 O O . SER A 1 133 ? 1.224 -11.709 -7.649 1.00 97.19 133 SER A O 1
ATOM 985 N N . VAL A 1 134 ? 2.191 -9.754 -7.109 1.00 96.69 134 VAL A N 1
ATOM 986 C CA . VAL A 1 134 ? 3.465 -10.269 -6.601 1.00 96.69 134 VAL A CA 1
ATOM 987 C C . VAL A 1 134 ? 3.684 -9.790 -5.173 1.00 96.69 134 VAL A C 1
ATOM 989 O O . VAL A 1 134 ? 3.227 -8.711 -4.792 1.00 96.69 134 VAL A O 1
ATOM 992 N N . ILE A 1 135 ? 4.366 -10.606 -4.372 1.00 96.25 135 ILE A N 1
ATOM 993 C CA . ILE A 1 135 ? 4.670 -10.302 -2.973 1.00 96.25 135 ILE A CA 1
ATOM 994 C C . ILE A 1 135 ? 6.158 -9.985 -2.855 1.00 96.25 135 ILE A C 1
ATOM 996 O O . ILE A 1 135 ? 7.002 -10.743 -3.331 1.00 96.25 135 ILE A O 1
ATOM 1000 N N . GLY A 1 136 ? 6.464 -8.872 -2.199 1.00 93.38 136 GLY A N 1
ATOM 1001 C CA . GLY A 1 136 ? 7.814 -8.447 -1.855 1.00 93.38 136 GLY A CA 1
ATOM 1002 C C . GLY A 1 136 ? 7.925 -8.125 -0.368 1.00 93.38 136 GLY A C 1
ATOM 1003 O O . GLY A 1 136 ? 6.926 -7.970 0.337 1.00 93.38 136 GLY A O 1
ATOM 1004 N N . LYS A 1 137 ? 9.156 -7.990 0.121 1.00 91.38 137 LYS A N 1
ATOM 1005 C CA . LYS A 1 137 ? 9.431 -7.605 1.506 1.00 91.38 137 LYS A CA 1
ATOM 1006 C C . LYS A 1 137 ? 10.439 -6.468 1.542 1.00 91.38 137 LYS A C 1
ATOM 1008 O O . LYS A 1 137 ? 11.401 -6.468 0.779 1.00 91.38 137 LYS A O 1
ATOM 1013 N N . LEU A 1 138 ? 10.219 -5.517 2.441 1.00 88.44 138 LEU A N 1
ATOM 1014 C CA . LEU A 1 138 ? 11.186 -4.466 2.736 1.00 88.44 138 LEU A CA 1
ATOM 1015 C C . LEU A 1 138 ? 12.377 -5.060 3.502 1.00 88.44 138 LEU A C 1
ATOM 1017 O O . LEU A 1 138 ? 12.215 -5.511 4.638 1.00 88.44 138 LEU A O 1
ATOM 1021 N N . ASN A 1 139 ? 13.560 -5.049 2.882 1.00 64.12 139 ASN A N 1
ATOM 1022 C CA . ASN A 1 139 ? 14.825 -5.497 3.486 1.00 64.12 139 ASN A CA 1
ATOM 1023 C C . ASN A 1 139 ? 15.421 -4.453 4.428 1.00 64.12 139 ASN A C 1
ATOM 1025 O O . ASN A 1 139 ? 15.385 -3.250 4.092 1.00 64.12 139 ASN A O 1
#

Organism: NCBI:txid1738132

InterPro domains:
  IPR004103 Polysaccharide lyase family 8, C-terminal [PF02884] (22-92)
  IPR011071 Polysaccharide lyase family 8-like, C-terminal [G3DSA:2.60.220.10] (13-135)
  IPR011071 Polysaccharide lyase family 8-like, C-terminal [SSF49863] (20-138)

Sequence (139 aa):
MFPGTTQDEFGQKAEAAQKNLQVVRNDGSISALVDHAHNTAYITFWKTGTSTVIIPCLKGEGGAIQVKASGNSSLIFRMDTWEVTVSDPSQTVVGDLEFEFTLLTGKTPPGWGTAQTRSVSVTLPSGGMAGASVIGKLN

Foldseek 3Di:
DDPPDDPVCPVVVVVQCVVFKAFQDDDPAKTWIGGLVQQKIKIWGQAAAKDWGWAQRSADFFAIKIKIKGGTWIWIAGNVQQKIKIAHPVLPDAFKIKMKIAGDDTDHGPPNPDDRIWMDIDGYDHDPCHGPIDMDHTD

pLDDT: mean 94.82, std 4.14, range [64.12, 98.75]

Secondary structure (DSSP, 8-state):
--TT--HHHHHHHHHHHHHHEEEEEESSSEEEEEETTTTEEEEEE-SSS-EEEEE---STTBPPEEEEESSSEEEEEETTTTEEEEE-TTS---SEEEEEEEE-SSBPPTT--S-SEEEEEEEPP-GGGTT--EEEE--